Protein AF-A0A6A3GCH0-F1 (afdb_monomer_lite)

Structure (mmCIF, N/CA/C/O backbone):
data_AF-A0A6A3GCH0-F1
#
_entry.id   AF-A0A6A3GCH0-F1
#
loop_
_atom_site.group_PDB
_atom_site.id
_atom_site.type_symbol
_atom_site.label_atom_id
_atom_site.label_alt_id
_atom_site.label_comp_id
_atom_site.label_asym_id
_atom_site.label_entity_id
_atom_site.label_seq_id
_atom_site.pdbx_PDB_ins_code
_atom_site.Cartn_x
_atom_site.Cartn_y
_atom_site.Cartn_z
_atom_site.occupancy
_atom_site.B_iso_or_equiv
_atom_site.auth_seq_id
_atom_site.auth_comp_id
_atom_site.auth_asym_id
_atom_site.auth_atom_id
_atom_site.pdbx_PDB_model_num
ATOM 1 N N . GLN A 1 1 ? -9.957 -14.062 -7.283 1.00 56.25 1 GLN A N 1
ATOM 2 C CA . GLN A 1 1 ? -9.972 -13.503 -5.922 1.00 56.25 1 GLN A CA 1
ATOM 3 C C . GLN A 1 1 ? -10.363 -12.042 -5.968 1.00 56.25 1 GLN A C 1
ATOM 5 O O . GLN A 1 1 ? -9.690 -11.287 -6.671 1.00 56.25 1 GLN A O 1
ATOM 10 N N . GLN A 1 2 ? -11.451 -11.668 -5.292 1.00 79.75 2 GLN A N 1
ATOM 11 C CA . GLN A 1 2 ? -11.768 -10.260 -5.051 1.00 79.75 2 GLN A CA 1
ATOM 12 C C . GLN A 1 2 ? -10.862 -9.733 -3.923 1.00 79.75 2 GLN A C 1
ATOM 14 O O . GLN A 1 2 ? -10.363 -10.513 -3.114 1.00 79.75 2 GLN A O 1
ATOM 19 N N . ILE A 1 3 ? -10.587 -8.424 -3.896 1.00 87.38 3 ILE A N 1
ATOM 20 C CA . ILE A 1 3 ? -9.677 -7.818 -2.901 1.00 87.38 3 ILE A CA 1
ATOM 21 C C . ILE A 1 3 ? -10.222 -8.004 -1.478 1.00 87.38 3 ILE A C 1
ATOM 23 O O . ILE A 1 3 ? -9.444 -8.279 -0.569 1.00 87.38 3 ILE A O 1
ATOM 27 N N . ALA A 1 4 ? -11.544 -7.901 -1.313 1.00 87.81 4 ALA A N 1
ATOM 28 C CA . ALA A 1 4 ? -12.224 -8.048 -0.030 1.00 87.81 4 ALA A CA 1
ATOM 29 C C . AL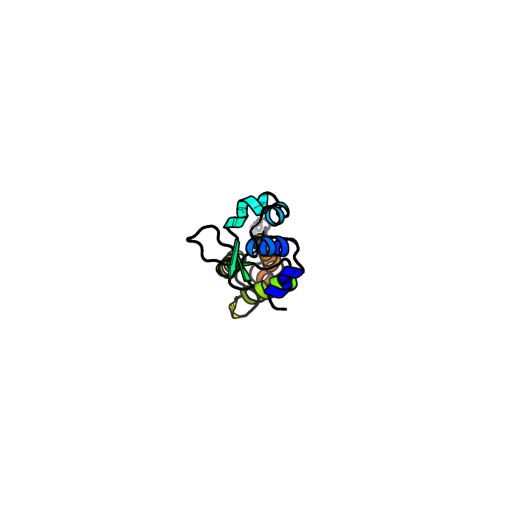A A 1 4 ? -11.956 -9.418 0.619 1.00 87.81 4 ALA A C 1
ATOM 31 O O . ALA A 1 4 ? -11.552 -9.474 1.778 1.00 87.81 4 ALA A O 1
ATOM 32 N N . ASP A 1 5 ? -12.074 -10.504 -0.152 1.00 89.44 5 ASP A N 1
ATOM 33 C CA . ASP A 1 5 ? -11.822 -11.871 0.327 1.00 89.44 5 ASP A CA 1
ATOM 34 C C . ASP A 1 5 ? -10.383 -12.040 0.842 1.00 89.44 5 ASP A C 1
ATOM 36 O O . ASP A 1 5 ? -10.122 -12.735 1.819 1.00 89.44 5 ASP A O 1
ATOM 40 N N . ALA A 1 6 ? -9.420 -11.384 0.188 1.00 91.50 6 ALA A N 1
ATOM 41 C CA . ALA A 1 6 ? -8.007 -11.507 0.529 1.00 91.50 6 ALA A CA 1
ATOM 42 C C . ALA A 1 6 ? -7.632 -10.807 1.850 1.00 91.50 6 ALA A C 1
ATOM 44 O O . ALA A 1 6 ? -6.526 -11.015 2.353 1.00 91.50 6 ALA A O 1
ATOM 45 N N . TYR A 1 7 ? -8.520 -9.996 2.438 1.00 93.50 7 TYR A N 1
ATOM 46 C CA . TYR A 1 7 ? -8.288 -9.441 3.771 1.00 93.50 7 TYR A CA 1
ATOM 47 C C . TYR A 1 7 ? -8.407 -10.484 4.883 1.00 93.50 7 TYR A C 1
ATOM 49 O O . TYR A 1 7 ? -7.778 -10.303 5.922 1.00 93.50 7 TYR A O 1
ATOM 57 N N . GLU A 1 8 ? -9.180 -11.556 4.689 1.00 89.19 8 GLU A N 1
ATOM 58 C CA . GLU A 1 8 ? -9.365 -12.600 5.710 1.00 89.19 8 GLU A CA 1
ATOM 59 C C . GLU A 1 8 ? -8.067 -13.371 5.977 1.00 89.19 8 GLU A C 1
ATOM 61 O O . GLU A 1 8 ? -7.746 -13.682 7.125 1.00 89.19 8 GLU A O 1
ATOM 66 N N . GLU A 1 9 ? -7.276 -13.581 4.927 1.00 90.31 9 GLU A N 1
ATOM 67 C CA . GLU A 1 9 ? -5.962 -14.228 4.985 1.00 90.31 9 GLU A CA 1
ATOM 68 C C . GLU A 1 9 ? -4.867 -13.302 5.553 1.00 90.31 9 GLU A C 1
ATOM 70 O O . GLU A 1 9 ? -3.790 -13.754 5.951 1.00 90.31 9 GLU A O 1
ATOM 75 N N . ASP A 1 10 ? -5.124 -11.991 5.623 1.00 93.44 10 ASP A N 1
ATOM 76 C CA . ASP A 1 10 ? -4.198 -11.004 6.173 1.00 93.44 10 ASP A CA 1
ATOM 77 C C . ASP A 1 10 ? -4.631 -10.578 7.580 1.00 93.44 10 ASP A C 1
ATOM 79 O O . ASP A 1 10 ? -5.357 -9.602 7.774 1.00 93.44 10 ASP A O 1
ATOM 83 N N . ALA A 1 11 ? -4.114 -11.280 8.593 1.00 92.56 11 ALA A N 1
ATOM 84 C CA . ALA A 1 11 ? -4.413 -11.010 10.000 1.00 92.56 11 ALA A CA 1
ATOM 85 C C . ALA A 1 11 ? -4.206 -9.538 1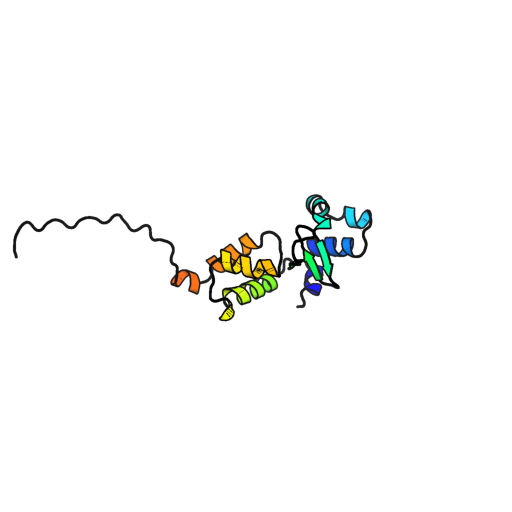0.417 1.00 92.56 11 ALA A C 1
ATOM 87 O O . ALA A 1 11 ? -4.878 -9.063 11.338 1.00 92.56 11 ALA A O 1
ATOM 88 N N . PHE A 1 12 ? -3.297 -8.802 9.761 1.00 93.75 12 PHE A N 1
ATOM 89 C CA . PHE A 1 12 ? -3.080 -7.384 10.047 1.00 93.75 12 PHE A CA 1
ATOM 90 C C . PHE A 1 12 ? -4.268 -6.535 9.585 1.00 93.75 12 PHE A C 1
ATOM 92 O O . PHE A 1 12 ? -4.794 -5.742 10.372 1.00 93.75 12 PHE A O 1
ATOM 99 N N . TYR A 1 13 ? -4.721 -6.714 8.342 1.00 95.38 13 TYR A N 1
ATOM 100 C CA . TYR A 1 13 ? -5.872 -5.973 7.822 1.00 95.38 13 TYR A CA 1
ATOM 101 C C . TYR A 1 13 ? -7.197 -6.481 8.382 1.00 95.38 13 TYR A C 1
ATOM 103 O O . TYR A 1 13 ? -8.050 -5.659 8.708 1.00 95.38 13 TYR A O 1
ATOM 111 N N . ALA A 1 14 ? -7.340 -7.785 8.619 1.00 95.06 14 ALA A N 1
ATOM 112 C CA . ALA A 1 14 ? -8.503 -8.354 9.293 1.00 95.06 14 ALA A CA 1
ATOM 113 C C . ALA A 1 14 ? -8.738 -7.712 10.672 1.00 95.06 14 ALA A C 1
ATOM 115 O O . ALA A 1 14 ? -9.874 -7.402 11.036 1.00 95.06 14 ALA A O 1
ATOM 116 N N . ALA A 1 15 ? -7.670 -7.453 11.439 1.00 95.50 15 ALA A N 1
ATOM 117 C CA . ALA A 1 15 ? -7.776 -6.786 12.734 1.00 95.50 15 ALA A CA 1
ATOM 118 C C . ALA A 1 15 ? -8.237 -5.322 12.609 1.00 95.50 15 ALA A C 1
ATOM 120 O O . ALA A 1 15 ? -9.084 -4.882 13.390 1.00 95.50 15 ALA A O 1
ATOM 121 N N . ILE A 1 16 ? -7.720 -4.585 11.618 1.00 96.69 16 ILE A N 1
ATOM 122 C CA . ILE A 1 16 ? -8.134 -3.202 11.328 1.00 96.69 16 ILE A CA 1
ATOM 123 C C . ILE A 1 16 ? -9.608 -3.167 10.921 1.00 96.69 16 ILE A C 1
ATOM 125 O O . ILE A 1 16 ? -10.387 -2.438 11.528 1.00 96.69 16 ILE A O 1
ATOM 129 N N . ILE A 1 17 ? -10.010 -4.001 9.960 1.00 96.38 17 ILE A N 1
ATOM 130 C CA . ILE A 1 17 ? -11.394 -4.091 9.474 1.00 96.38 17 ILE A CA 1
ATOM 131 C C . ILE A 1 17 ? -12.344 -4.443 10.619 1.00 96.38 17 ILE A C 1
ATOM 133 O O . ILE A 1 17 ? -13.398 -3.827 10.765 1.00 96.38 17 ILE A O 1
ATOM 137 N N . ARG A 1 18 ? -11.959 -5.388 11.486 1.00 96.06 18 ARG A N 1
ATOM 138 C CA . ARG A 1 18 ? -12.745 -5.746 12.673 1.00 96.06 18 ARG A CA 1
ATOM 139 C C . ARG A 1 18 ? -12.968 -4.551 13.600 1.00 96.06 18 ARG A C 1
ATOM 141 O O . ARG A 1 18 ? -14.072 -4.403 14.117 1.00 96.06 18 ARG A O 1
ATOM 148 N N . TYR A 1 19 ? -11.940 -3.737 13.834 1.00 97.00 19 TYR A N 1
ATOM 149 C CA . TYR A 1 19 ? -12.076 -2.522 14.635 1.00 97.00 19 TYR A CA 1
ATOM 150 C C . TYR A 1 19 ? -12.968 -1.484 13.944 1.00 97.00 19 TYR A C 1
ATOM 152 O O . TYR A 1 19 ? -13.857 -0.941 14.588 1.00 97.00 19 TYR A O 1
ATOM 160 N N . LEU A 1 20 ? -12.789 -1.247 12.643 1.00 96.19 20 LEU A N 1
ATOM 161 C CA . LEU A 1 20 ? -13.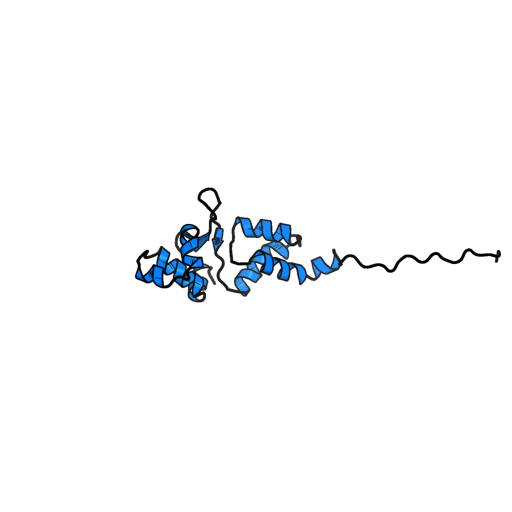585 -0.264 11.900 1.00 96.19 20 LEU A CA 1
ATOM 162 C C . LEU A 1 20 ? -15.074 -0.641 11.844 1.00 96.19 20 LEU A C 1
ATOM 164 O O . LEU A 1 20 ? -15.931 0.225 11.977 1.00 96.19 20 LEU A O 1
ATOM 168 N N . ARG A 1 21 ? -15.393 -1.938 11.731 1.00 95.69 21 ARG A N 1
ATOM 169 C CA . ARG A 1 21 ? -16.779 -2.439 11.782 1.00 95.69 21 ARG A CA 1
ATOM 170 C C . ARG A 1 21 ? -17.403 -2.353 13.179 1.00 95.69 21 ARG A C 1
ATOM 172 O O . ARG A 1 21 ? -18.620 -2.249 13.291 1.00 95.69 21 ARG A O 1
ATOM 179 N N . ASN A 1 22 ? -16.600 -2.446 14.239 1.00 95.31 22 ASN A N 1
ATOM 180 C CA . ASN A 1 22 ? -17.066 -2.371 15.624 1.00 95.31 22 ASN A CA 1
ATOM 181 C C . ASN A 1 22 ? -16.010 -1.687 16.517 1.00 95.31 22 ASN A C 1
ATOM 183 O O . ASN A 1 22 ? -15.165 -2.379 17.110 1.00 95.31 22 ASN A O 1
ATOM 187 N N . PRO A 1 23 ? -16.031 -0.342 16.603 1.00 94.94 23 PRO A N 1
ATOM 188 C CA . PRO A 1 23 ? -15.034 0.419 17.343 1.00 94.94 23 PRO A CA 1
ATOM 189 C C . PRO A 1 23 ? -15.293 0.288 18.847 1.00 94.94 23 PRO A C 1
ATOM 191 O O . PRO A 1 23 ? -16.135 0.976 19.422 1.00 94.94 23 PRO A O 1
ATOM 194 N N . ALA A 1 24 ? -14.562 -0.613 19.497 1.00 94.94 24 ALA A N 1
ATOM 195 C CA . ALA A 1 24 ? -14.707 -0.921 20.913 1.00 94.94 24 ALA A CA 1
ATOM 196 C C . ALA A 1 24 ? -13.331 -1.100 21.568 1.00 94.94 24 ALA A C 1
ATOM 198 O O . ALA A 1 24 ? -12.316 -1.313 20.900 1.00 94.94 24 ALA A O 1
ATOM 199 N N . ALA A 1 25 ? -13.273 -1.002 22.899 1.00 93.44 25 ALA A N 1
ATOM 200 C CA . ALA A 1 25 ? -12.008 -1.101 23.629 1.00 93.44 25 ALA A CA 1
ATOM 201 C C . ALA A 1 25 ? -11.318 -2.464 23.422 1.00 93.44 25 ALA A C 1
ATOM 203 O O . ALA A 1 25 ? -10.092 -2.528 23.339 1.00 93.44 25 ALA A O 1
ATOM 204 N N . ASP A 1 26 ? -12.091 -3.546 23.290 1.00 94.00 26 ASP A N 1
ATOM 205 C CA . ASP A 1 26 ? -11.583 -4.900 23.062 1.00 94.00 26 ASP A CA 1
ATOM 206 C C . ASP A 1 26 ? -11.033 -5.095 21.639 1.00 94.00 26 ASP A C 1
ATOM 208 O O . ASP A 1 26 ? -10.008 -5.759 21.462 1.00 94.00 26 ASP A O 1
ATOM 212 N N . THR A 1 27 ? -11.674 -4.511 20.619 1.00 94.25 27 THR A N 1
ATOM 213 C CA . THR A 1 27 ? -11.189 -4.558 19.232 1.00 94.25 27 THR A CA 1
ATOM 214 C C . THR A 1 27 ? -9.967 -3.662 19.057 1.00 94.25 27 THR A C 1
ATOM 216 O O . THR A 1 27 ? -8.993 -4.081 18.432 1.00 94.25 27 THR A O 1
ATOM 219 N N . LEU A 1 28 ? -9.948 -2.491 19.703 1.00 93.31 28 LEU A N 1
ATOM 220 C CA . LEU A 1 28 ? -8.796 -1.588 19.728 1.00 93.31 28 LEU A CA 1
ATOM 221 C C . LEU A 1 28 ? -7.581 -2.232 20.411 1.00 93.31 28 LEU A C 1
ATOM 223 O O . LEU A 1 28 ? -6.460 -2.102 19.921 1.00 93.31 28 LEU A O 1
ATOM 227 N N . ALA A 1 29 ? -7.781 -2.964 21.511 1.00 93.31 29 ALA A N 1
ATOM 228 C CA . ALA A 1 29 ? -6.707 -3.646 22.237 1.00 93.31 29 ALA A CA 1
ATOM 229 C C . ALA A 1 29 ? -5.992 -4.733 21.411 1.00 93.31 29 ALA A C 1
ATOM 231 O O . ALA A 1 29 ? -4.841 -5.059 21.701 1.00 93.31 29 ALA A O 1
ATOM 232 N N . LYS A 1 30 ? -6.641 -5.271 20.368 1.00 93.31 30 LYS A N 1
ATOM 233 C CA . LYS A 1 30 ? -6.049 -6.258 19.446 1.00 93.31 30 LYS A CA 1
ATOM 234 C C . LYS A 1 30 ? -5.120 -5.630 18.408 1.00 93.31 30 LYS A C 1
ATOM 236 O O . LYS A 1 30 ? -4.351 -6.347 17.771 1.00 93.31 30 LYS A O 1
ATOM 241 N N . LEU A 1 31 ? -5.165 -4.309 18.234 1.00 95.19 31 LEU A N 1
ATOM 242 C CA . LEU A 1 31 ? -4.293 -3.594 17.310 1.00 95.19 31 LEU A CA 1
ATOM 243 C C . LEU A 1 31 ? -2.925 -3.310 17.943 1.00 95.19 31 LEU A C 1
ATOM 245 O O . LEU A 1 31 ? -2.807 -2.902 19.104 1.00 95.19 31 LEU A O 1
ATOM 249 N N . THR A 1 32 ? -1.865 -3.443 17.144 1.00 94.94 32 THR A N 1
ATOM 250 C CA . THR A 1 32 ? -0.523 -3.021 17.571 1.00 94.94 32 THR A CA 1
ATOM 251 C C . THR A 1 32 ? -0.496 -1.514 17.842 1.00 94.94 32 THR A C 1
ATOM 253 O O . THR A 1 32 ? -1.277 -0.760 17.262 1.00 94.94 32 THR A O 1
ATOM 256 N N . ARG A 1 33 ? 0.409 -1.041 18.711 1.00 95.12 33 ARG A N 1
ATOM 257 C CA . ARG A 1 33 ? 0.519 0.397 19.023 1.00 95.12 33 ARG A CA 1
ATOM 258 C C . ARG A 1 33 ? 0.693 1.272 17.764 1.00 95.12 33 ARG A C 1
ATOM 260 O O . ARG A 1 33 ? -0.108 2.185 17.611 1.00 95.12 33 ARG A O 1
ATOM 267 N N . PRO A 1 34 ? 1.604 0.963 16.818 1.00 94.12 34 PRO A N 1
ATOM 268 C CA . PRO A 1 34 ? 1.712 1.741 15.581 1.00 94.12 34 PRO A CA 1
ATOM 269 C C . PRO A 1 34 ? 0.432 1.735 14.737 1.00 94.12 34 PRO A C 1
ATOM 271 O O . PRO A 1 34 ? 0.110 2.736 14.105 1.00 94.12 34 PRO A O 1
ATOM 274 N N . THR A 1 35 ? -0.307 0.619 14.723 1.00 94.31 35 THR A N 1
ATOM 275 C CA . THR A 1 35 ? -1.597 0.540 14.024 1.00 94.31 35 THR A CA 1
ATOM 276 C C . THR A 1 35 ? -2.637 1.439 14.681 1.00 94.31 35 THR A C 1
ATOM 278 O O . THR A 1 35 ? -3.354 2.131 13.971 1.00 94.31 35 THR A O 1
ATOM 281 N N . ARG A 1 36 ? -2.700 1.466 16.020 1.00 95.19 36 ARG A N 1
ATOM 282 C CA . ARG A 1 36 ? -3.611 2.347 16.767 1.00 95.19 36 ARG A CA 1
ATOM 283 C C . ARG A 1 36 ? -3.318 3.818 16.506 1.00 95.19 36 ARG A C 1
ATOM 285 O O . ARG A 1 36 ? -4.241 4.569 16.228 1.00 95.19 36 ARG A O 1
ATOM 292 N N . ASP A 1 37 ? -2.045 4.203 16.526 1.00 94.75 37 ASP A N 1
ATOM 293 C CA . ASP A 1 37 ? -1.629 5.591 16.293 1.00 94.75 37 ASP A CA 1
ATOM 294 C C . ASP A 1 37 ? -1.985 6.077 14.873 1.00 94.75 37 ASP A C 1
ATOM 296 O O . ASP A 1 37 ? -2.162 7.271 14.646 1.00 94.75 37 ASP A O 1
ATOM 300 N N . ALA A 1 38 ? -2.106 5.154 13.915 1.00 94.25 38 ALA A N 1
ATOM 301 C CA . ALA A 1 38 ? -2.466 5.439 12.529 1.00 94.25 38 ALA A CA 1
ATOM 302 C C . ALA A 1 38 ? -3.902 5.022 12.167 1.00 94.25 38 ALA A C 1
ATOM 304 O O . ALA A 1 38 ? -4.240 5.045 10.986 1.00 94.25 38 ALA A O 1
ATOM 305 N N . ILE A 1 39 ? -4.744 4.621 13.127 1.00 95.75 39 ILE A N 1
ATOM 306 C CA . ILE A 1 39 ? -6.042 3.999 12.814 1.00 95.75 39 ILE A CA 1
ATOM 307 C C . ILE A 1 39 ? -6.996 4.958 12.103 1.00 95.75 39 ILE A C 1
ATOM 309 O O . ILE A 1 39 ? -7.755 4.533 11.246 1.00 95.75 39 ILE A O 1
ATOM 313 N N . THR A 1 40 ? -6.886 6.256 12.389 1.00 95.31 40 THR A N 1
ATOM 314 C CA . THR A 1 40 ? -7.671 7.326 11.755 1.00 95.31 40 THR A CA 1
ATOM 315 C C . THR A 1 40 ? -7.332 7.541 10.282 1.00 95.31 40 THR A C 1
ATOM 317 O O . THR A 1 40 ? -8.034 8.275 9.598 1.00 95.31 40 THR A O 1
ATOM 320 N N . ARG A 1 41 ? -6.249 6.927 9.793 1.00 96.81 41 ARG A N 1
ATOM 321 C CA . ARG A 1 41 ? -5.869 6.931 8.376 1.00 96.81 41 ARG A CA 1
ATOM 322 C C . ARG A 1 41 ? -6.526 5.814 7.583 1.00 96.81 41 ARG A C 1
ATOM 324 O O . ARG A 1 41 ? -6.351 5.776 6.371 1.00 96.81 41 ARG A O 1
ATOM 331 N N . TYR A 1 42 ? -7.195 4.884 8.257 1.00 97.00 42 TYR A N 1
ATOM 332 C CA . TYR A 1 42 ? -7.910 3.786 7.631 1.00 97.00 42 TYR A CA 1
ATOM 333 C C . TYR A 1 42 ? -9.410 4.006 7.749 1.00 97.00 42 TYR A C 1
ATOM 335 O O . TYR A 1 42 ? -9.890 4.419 8.803 1.00 97.00 42 TYR A O 1
ATOM 343 N N . ASP A 1 43 ? -10.133 3.668 6.690 1.00 96.75 43 ASP A N 1
ATOM 344 C CA . ASP A 1 43 ? -11.593 3.686 6.677 1.00 96.75 43 ASP A CA 1
ATOM 345 C C . ASP A 1 43 ? -12.145 2.550 5.805 1.00 96.75 43 ASP A C 1
ATOM 347 O O . ASP A 1 43 ? -11.394 1.905 5.066 1.00 96.75 43 ASP A O 1
ATOM 351 N N . LEU A 1 44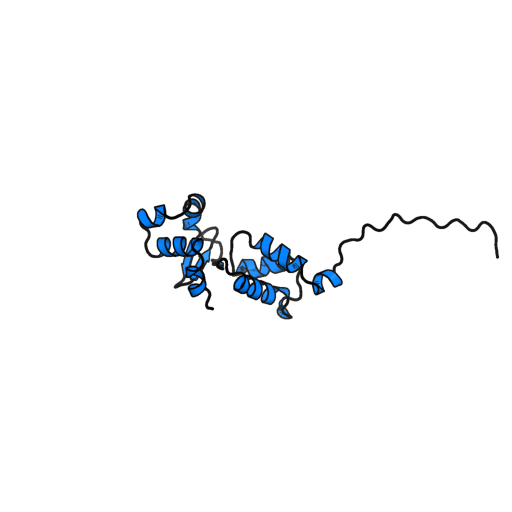 ? -13.446 2.287 5.896 1.00 96.44 44 LEU A N 1
ATOM 352 C CA . LEU A 1 44 ? -14.148 1.301 5.079 1.00 96.44 44 LEU A CA 1
ATOM 353 C C . LEU A 1 44 ? -15.050 1.983 4.051 1.00 96.44 44 LEU A C 1
ATOM 355 O O . LEU A 1 44 ? -15.975 2.706 4.410 1.00 96.44 44 LEU A O 1
ATOM 359 N N . ASP A 1 45 ? -14.822 1.674 2.776 1.00 94.50 45 ASP A N 1
ATOM 360 C CA . ASP A 1 45 ? -15.751 1.972 1.686 1.00 94.50 45 ASP A CA 1
ATOM 361 C C . ASP A 1 45 ? -16.433 0.664 1.259 1.00 94.50 45 ASP A C 1
ATOM 363 O O . ASP A 1 45 ? -15.873 -0.157 0.524 1.00 94.50 45 ASP A O 1
ATOM 367 N N . GLY A 1 46 ? -17.608 0.403 1.839 1.00 92.69 46 GLY A N 1
ATOM 368 C CA . GLY A 1 46 ? -18.257 -0.905 1.768 1.00 92.69 46 GLY A CA 1
ATOM 369 C C . GLY A 1 46 ? -17.386 -1.999 2.398 1.00 92.69 46 GLY A C 1
ATOM 370 O O . GLY A 1 46 ? -17.139 -1.989 3.605 1.00 92.69 46 GLY A O 1
ATOM 371 N N . ASP A 1 47 ? -16.914 -2.937 1.573 1.00 92.00 47 ASP A N 1
ATOM 372 C CA . ASP A 1 47 ? -16.020 -4.031 1.984 1.00 92.00 47 ASP A CA 1
ATOM 373 C C . ASP A 1 47 ? -14.539 -3.775 1.666 1.00 92.00 47 ASP A C 1
ATOM 375 O O . ASP A 1 47 ? -13.682 -4.615 1.954 1.00 92.00 47 ASP A O 1
ATOM 379 N N . LEU A 1 48 ? -14.211 -2.621 1.079 1.00 95.62 48 LEU A N 1
ATOM 380 C CA . LEU A 1 48 ? -12.835 -2.251 0.773 1.00 95.62 48 LEU A CA 1
ATOM 381 C C . LEU A 1 48 ? -12.241 -1.407 1.895 1.00 95.62 48 LEU A C 1
ATOM 383 O O . LEU A 1 48 ? -12.795 -0.389 2.306 1.00 95.62 48 LEU A O 1
ATOM 387 N N . LEU A 1 49 ? -11.058 -1.811 2.355 1.00 97.44 49 LEU A N 1
ATOM 388 C CA . LEU A 1 49 ? -10.260 -1.000 3.258 1.00 97.44 49 LEU A CA 1
ATOM 389 C C . LEU A 1 49 ? -9.568 0.099 2.452 1.00 97.44 49 LEU A C 1
ATOM 391 O O . LEU A 1 49 ? -8.892 -0.184 1.460 1.00 97.44 49 LEU A O 1
ATOM 395 N N . THR A 1 50 ? -9.693 1.343 2.896 1.00 97.88 50 THR A N 1
ATOM 396 C CA . THR A 1 50 ? -9.050 2.504 2.277 1.00 97.88 50 THR A CA 1
ATOM 397 C C . THR A 1 50 ? -8.024 3.138 3.214 1.00 97.88 50 THR A C 1
ATOM 399 O O . THR A 1 50 ? -8.055 2.928 4.428 1.00 97.88 50 THR A O 1
ATOM 402 N N . TYR A 1 51 ? -7.057 3.861 2.642 1.00 97.69 51 TYR A N 1
ATOM 403 C CA . TYR A 1 51 ? -6.011 4.568 3.378 1.00 97.69 51 TYR A CA 1
ATOM 404 C C . TYR A 1 51 ? -5.789 5.993 2.853 1.00 97.69 51 TYR A C 1
ATOM 406 O O . TYR A 1 51 ? -5.411 6.178 1.689 1.00 97.69 51 TYR A O 1
ATOM 414 N N . ALA A 1 52 ? -5.911 6.980 3.742 1.00 97.06 52 ALA A N 1
ATOM 415 C CA . ALA A 1 52 ? -5.652 8.399 3.491 1.00 97.06 52 ALA A CA 1
ATOM 416 C C . ALA A 1 52 ? -4.759 8.993 4.595 1.00 97.06 52 ALA A C 1
ATOM 418 O O . ALA A 1 52 ? -4.877 8.657 5.770 1.00 97.06 52 ALA A O 1
ATOM 419 N N . ILE A 1 53 ? -3.812 9.854 4.228 1.00 93.38 53 ILE A N 1
ATOM 420 C CA . ILE A 1 53 ? -2.868 10.474 5.172 1.00 93.38 53 ILE A CA 1
ATOM 421 C C . ILE A 1 53 ? -3.589 11.468 6.087 1.00 93.38 53 ILE A C 1
ATOM 423 O O . ILE A 1 53 ? -3.285 11.533 7.284 1.00 93.38 53 ILE A O 1
ATOM 427 N N . ASP A 1 54 ? -4.519 12.217 5.505 1.00 91.81 54 ASP A N 1
ATOM 428 C CA . ASP A 1 54 ? -5.375 13.215 6.129 1.00 91.81 54 ASP A CA 1
ATOM 429 C C . ASP A 1 54 ? -6.678 13.354 5.318 1.00 91.81 54 ASP A C 1
ATOM 431 O O . ASP A 1 54 ? -6.937 12.578 4.401 1.00 91.81 54 ASP A O 1
ATOM 435 N N . THR A 1 55 ? -7.507 14.339 5.660 1.00 88.06 55 THR A N 1
ATOM 436 C CA . THR A 1 55 ? -8.821 14.568 5.042 1.00 88.06 55 THR A CA 1
ATOM 437 C C . THR A 1 55 ? -8.775 15.163 3.632 1.00 88.06 55 THR A C 1
ATOM 439 O O . THR A 1 55 ? -9.810 15.224 2.974 1.00 88.06 55 THR A O 1
ATOM 442 N N . PHE A 1 56 ? -7.625 15.668 3.181 1.00 91.50 56 PHE A N 1
ATOM 443 C CA . PHE A 1 56 ? -7.444 16.239 1.841 1.00 91.50 56 PHE A CA 1
ATOM 444 C C . PHE A 1 56 ? -6.820 15.237 0.867 1.00 91.50 56 PHE A C 1
ATOM 446 O O . PHE A 1 56 ? -6.881 15.424 -0.349 1.00 91.50 56 PHE A O 1
ATOM 453 N N . ASP A 1 57 ? -6.209 14.183 1.395 1.00 93.06 57 ASP A N 1
ATOM 454 C CA . ASP A 1 57 ? -5.639 13.096 0.623 1.00 93.06 57 ASP A CA 1
ATOM 455 C C . ASP A 1 57 ? -6.732 12.181 0.060 1.00 93.06 57 ASP A C 1
ATOM 457 O O . ASP A 1 57 ? -7.662 11.774 0.755 1.00 93.06 57 ASP A O 1
ATOM 461 N N . THR A 1 58 ? -6.617 11.841 -1.223 1.00 95.06 58 THR A N 1
ATOM 462 C CA . THR A 1 58 ? -7.575 10.938 -1.868 1.00 95.06 58 THR A CA 1
ATOM 463 C C . THR A 1 58 ? -7.448 9.538 -1.256 1.00 95.06 58 THR A C 1
ATOM 465 O O . THR A 1 58 ? -6.336 8.994 -1.237 1.00 95.06 58 THR A O 1
ATOM 468 N N . PRO A 1 59 ? -8.547 8.933 -0.763 1.00 96.62 59 PRO A N 1
ATOM 469 C CA . PRO A 1 59 ? -8.512 7.582 -0.221 1.00 96.62 59 PRO A CA 1
ATOM 470 C C . PRO A 1 59 ? -8.031 6.576 -1.265 1.00 96.62 59 PRO A C 1
ATOM 472 O O . PRO A 1 59 ? -8.510 6.553 -2.397 1.00 96.62 59 PRO A O 1
ATOM 475 N N . ARG A 1 60 ? -7.077 5.732 -0.873 1.00 97.25 60 ARG A N 1
ATOM 476 C CA . ARG A 1 60 ? -6.513 4.676 -1.726 1.00 97.25 60 ARG A CA 1
ATOM 477 C C . ARG A 1 60 ? -6.934 3.312 -1.232 1.00 97.25 60 ARG A C 1
ATOM 479 O O . ARG A 1 60 ? -6.877 3.064 -0.030 1.00 97.25 60 ARG A O 1
ATOM 486 N N . VAL A 1 61 ? -7.258 2.406 -2.143 1.00 97.44 61 VAL A N 1
ATOM 487 C CA . VAL A 1 61 ? -7.607 1.025 -1.804 1.00 97.44 61 VAL A CA 1
ATOM 488 C C . VAL A 1 61 ? -6.384 0.309 -1.240 1.00 97.44 61 VAL A C 1
ATOM 490 O O . VAL A 1 61 ? -5.298 0.297 -1.828 1.00 97.44 61 VAL A O 1
ATOM 493 N N . VAL A 1 62 ? -6.555 -0.304 -0.077 1.00 97.62 62 VAL A N 1
ATOM 494 C CA . VAL A 1 62 ? -5.497 -1.041 0.599 1.00 97.62 62 VAL A CA 1
ATOM 495 C C . VAL A 1 62 ? -5.381 -2.433 0.002 1.00 97.62 62 VAL A C 1
ATOM 497 O O . VAL A 1 62 ? -6.348 -3.191 -0.023 1.00 97.62 62 VAL A O 1
ATOM 500 N N . ILE A 1 63 ? -4.179 -2.792 -0.441 1.00 96.75 63 ILE A N 1
ATOM 501 C CA . ILE A 1 63 ? -3.906 -4.102 -1.032 1.00 96.75 63 ILE A CA 1
ATOM 502 C C . ILE A 1 63 ? -3.314 -5.046 0.030 1.00 96.75 63 ILE A C 1
ATOM 504 O O . ILE A 1 63 ? -2.217 -4.764 0.548 1.00 96.75 63 ILE A O 1
ATOM 508 N N . PRO A 1 64 ? -3.981 -6.180 0.335 1.00 95.12 64 PRO A N 1
ATOM 509 C CA . PRO A 1 64 ? -3.525 -7.140 1.340 1.00 95.12 64 PRO A CA 1
ATOM 510 C C . PRO A 1 64 ? -2.147 -7.719 1.012 1.00 95.12 64 PRO A C 1
ATOM 512 O O . PRO A 1 64 ? -1.616 -7.528 -0.088 1.00 95.12 64 PRO A O 1
ATOM 515 N N . ALA A 1 65 ? -1.522 -8.410 1.967 1.00 92.56 65 ALA A N 1
ATOM 516 C CA . ALA A 1 65 ? -0.232 -9.084 1.807 1.00 92.56 65 ALA A CA 1
ATOM 517 C C . ALA A 1 65 ? -0.253 -10.310 0.871 1.00 92.56 65 ALA A C 1
ATOM 519 O O . ALA A 1 65 ? 0.562 -11.215 1.019 1.00 92.56 65 ALA A O 1
ATOM 520 N N . ASP A 1 66 ? -1.111 -10.285 -0.145 1.00 93.19 66 ASP A N 1
ATOM 521 C CA . ASP A 1 66 ? -1.167 -11.235 -1.245 1.00 93.19 66 ASP A CA 1
ATOM 522 C C . ASP A 1 66 ? -0.127 -10.849 -2.317 1.00 93.19 66 ASP A C 1
ATOM 524 O O . ASP A 1 66 ? -0.183 -9.784 -2.947 1.00 93.19 66 ASP A O 1
ATOM 528 N N . GLY A 1 67 ? 0.870 -11.720 -2.490 1.00 91.38 67 GLY A N 1
ATOM 529 C CA . GLY A 1 67 ? 1.950 -11.533 -3.455 1.00 91.38 67 GLY A CA 1
ATOM 530 C C . GLY A 1 67 ? 1.475 -11.552 -4.906 1.00 91.38 67 GLY A C 1
ATOM 531 O O . GLY A 1 67 ? 1.969 -10.749 -5.699 1.00 91.38 67 GLY A O 1
ATOM 532 N N . ASP A 1 68 ? 0.499 -12.394 -5.236 1.00 92.31 68 ASP A N 1
ATOM 533 C CA . ASP A 1 68 ? -0.014 -12.568 -6.594 1.00 92.31 68 ASP A CA 1
ATOM 534 C C . ASP A 1 68 ? -0.923 -11.406 -6.986 1.00 92.31 68 ASP A C 1
ATOM 536 O O . ASP A 1 68 ? -0.901 -10.937 -8.126 1.00 92.31 68 ASP A O 1
ATOM 540 N N . LEU A 1 69 ? -1.712 -10.887 -6.044 1.00 92.56 69 LEU A N 1
ATOM 541 C CA . LEU A 1 69 ? -2.494 -9.669 -6.253 1.00 92.56 69 LEU A CA 1
ATOM 542 C C . LEU A 1 69 ? -1.587 -8.454 -6.489 1.00 92.56 69 LEU A C 1
ATOM 544 O O . LEU A 1 69 ? -1.770 -7.725 -7.466 1.00 92.56 69 LEU A O 1
ATOM 548 N N . ARG A 1 70 ? -0.569 -8.261 -5.640 1.00 94.94 70 ARG A N 1
ATOM 549 C CA . ARG A 1 70 ? 0.408 -7.170 -5.805 1.00 94.94 70 ARG A CA 1
ATOM 550 C C . ARG A 1 70 ? 1.192 -7.309 -7.109 1.00 94.94 70 ARG A C 1
ATOM 552 O O . ARG A 1 70 ? 1.402 -6.310 -7.790 1.00 94.94 70 ARG A O 1
ATOM 559 N N . ALA A 1 71 ? 1.588 -8.526 -7.477 1.00 93.62 71 ALA A N 1
ATOM 560 C CA . ALA A 1 71 ? 2.268 -8.812 -8.737 1.00 93.62 71 ALA A CA 1
ATOM 561 C C . ALA A 1 71 ? 1.412 -8.460 -9.952 1.00 93.62 71 ALA A C 1
ATOM 563 O O . ALA A 1 71 ? 1.892 -7.751 -10.831 1.00 93.62 71 ALA A O 1
ATOM 564 N N . ARG A 1 72 ? 0.141 -8.875 -9.972 1.00 93.00 72 ARG A N 1
ATOM 565 C CA . ARG A 1 72 ? -0.792 -8.539 -11.057 1.00 93.00 72 ARG A CA 1
ATOM 566 C C . ARG A 1 72 ? -0.968 -7.031 -11.220 1.00 93.00 72 ARG A C 1
ATOM 568 O O . ARG A 1 72 ? -0.896 -6.537 -12.339 1.00 93.00 72 ARG A O 1
ATOM 575 N N . LEU A 1 73 ? -1.125 -6.296 -10.117 1.00 92.88 73 LEU A N 1
ATOM 576 C CA . LEU A 1 73 ? -1.227 -4.834 -10.157 1.00 92.88 73 LEU A CA 1
ATOM 577 C C . LEU A 1 73 ? 0.042 -4.186 -10.711 1.00 92.88 73 LEU A C 1
ATOM 579 O O . LEU A 1 73 ? -0.029 -3.341 -11.597 1.00 92.88 73 LEU A O 1
ATOM 583 N N . VAL A 1 74 ? 1.219 -4.576 -10.217 1.00 93.31 74 VAL A N 1
ATOM 584 C CA . VAL A 1 74 ? 2.465 -3.979 -10.712 1.00 93.31 74 VAL A CA 1
ATOM 585 C C . VAL A 1 74 ? 2.713 -4.342 -12.174 1.00 93.31 74 VAL A C 1
ATOM 587 O O . VAL A 1 74 ? 3.131 -3.467 -12.926 1.00 93.31 74 VAL A O 1
ATOM 590 N N . HIS A 1 75 ? 2.398 -5.572 -12.584 1.00 92.19 75 HIS A N 1
ATOM 591 C CA . HIS A 1 75 ? 2.473 -6.002 -13.976 1.00 92.19 75 HIS A CA 1
ATOM 592 C C . HIS A 1 75 ? 1.602 -5.129 -14.887 1.00 92.19 75 HIS A C 1
ATOM 594 O O . HIS A 1 75 ? 2.080 -4.631 -15.901 1.00 92.19 75 HIS A O 1
ATOM 600 N N . GLU A 1 76 ? 0.350 -4.869 -14.514 1.00 91.38 76 GLU A N 1
ATOM 601 C CA . GLU A 1 76 ? -0.551 -4.044 -15.328 1.00 91.38 76 GLU A CA 1
ATOM 602 C C . GLU A 1 76 ? -0.026 -2.610 -15.514 1.0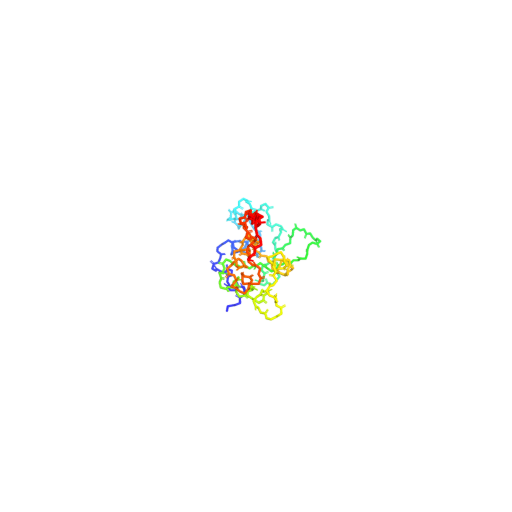0 91.38 76 GLU A C 1
ATOM 604 O O . GLU A 1 76 ? -0.072 -2.044 -16.602 1.00 91.38 76 GLU A O 1
ATOM 609 N N . TYR A 1 77 ? 0.557 -2.029 -14.466 1.00 90.12 77 TYR A N 1
ATOM 610 C CA . TYR A 1 77 ? 1.061 -0.654 -14.506 1.00 90.12 77 TYR A CA 1
ATOM 611 C C . TYR A 1 77 ? 2.492 -0.529 -15.056 1.00 90.12 77 TYR A C 1
ATOM 613 O O . TYR A 1 77 ? 2.957 0.589 -15.300 1.00 90.12 77 TYR A O 1
ATOM 621 N N . HIS A 1 78 ? 3.224 -1.634 -15.217 1.00 91.44 78 HIS A N 1
ATOM 622 C CA . HIS A 1 78 ? 4.620 -1.630 -15.662 1.00 91.44 78 HIS A CA 1
ATOM 623 C C . HIS A 1 78 ? 4.838 -2.395 -16.967 1.00 91.44 78 HIS A C 1
ATOM 625 O O . HIS A 1 78 ? 5.420 -1.846 -17.900 1.00 91.44 78 HIS A O 1
ATOM 631 N N . ASP A 1 79 ? 4.415 -3.652 -17.008 1.00 85.06 79 ASP A N 1
ATOM 632 C CA . ASP A 1 79 ? 4.716 -4.620 -18.060 1.00 85.06 79 ASP A CA 1
ATOM 633 C C . ASP A 1 79 ? 3.690 -4.583 -19.202 1.00 85.06 79 ASP A C 1
ATOM 635 O O . ASP A 1 79 ? 4.032 -4.877 -20.347 1.00 85.06 79 ASP A O 1
ATOM 639 N N . ALA A 1 80 ? 2.442 -4.191 -18.924 1.00 80.25 80 ALA A N 1
ATOM 640 C CA . ALA A 1 80 ? 1.433 -4.055 -19.969 1.00 80.25 80 ALA A CA 1
ATOM 641 C C . ALA A 1 80 ? 1.819 -2.956 -20.983 1.00 80.25 80 ALA A C 1
ATOM 643 O O . ALA A 1 80 ? 2.475 -1.973 -20.615 1.00 80.25 80 ALA A O 1
ATOM 644 N N . PRO A 1 81 ? 1.356 -3.038 -22.247 1.00 72.62 81 PRO A N 1
ATOM 645 C CA . PRO A 1 81 ? 1.630 -2.013 -23.257 1.00 72.62 81 PRO A CA 1
ATOM 646 C C . PRO A 1 81 ? 1.260 -0.592 -22.805 1.00 72.62 81 PRO A C 1
ATOM 648 O O . PRO A 1 81 ? 1.966 0.361 -23.130 1.00 72.62 81 PRO A O 1
ATOM 651 N N . ALA A 1 82 ? 0.198 -0.457 -22.004 1.00 71.50 82 ALA A N 1
ATOM 652 C CA . ALA A 1 82 ? -0.222 0.807 -21.401 1.00 71.50 82 ALA A CA 1
ATOM 653 C C . ALA A 1 82 ? 0.758 1.328 -20.328 1.00 71.50 82 ALA A C 1
ATOM 655 O O . ALA A 1 82 ? 0.931 2.537 -20.181 1.00 71.50 82 ALA A O 1
ATOM 656 N N . GLY A 1 83 ? 1.422 0.424 -19.600 1.00 72.44 83 GLY A N 1
ATOM 657 C CA . GLY A 1 83 ? 2.426 0.722 -18.575 1.00 72.44 83 GLY A CA 1
ATOM 658 C C . GLY A 1 83 ? 3.810 1.058 -19.134 1.00 72.44 83 GLY A C 1
ATOM 659 O O . GLY A 1 83 ? 4.624 1.651 -18.426 1.00 72.44 83 GLY A O 1
ATOM 660 N N . GLY A 1 84 ? 4.089 0.718 -20.397 1.00 82.19 84 GLY A N 1
ATOM 661 C CA . GLY A 1 84 ? 5.228 1.214 -21.178 1.00 82.19 84 GLY A CA 1
ATOM 662 C C . GLY A 1 84 ? 6.619 0.969 -20.578 1.00 82.19 84 GLY A C 1
ATOM 663 O O . GLY A 1 84 ? 7.548 1.719 -20.891 1.00 82.19 84 GLY A O 1
ATOM 664 N N . HIS A 1 85 ? 6.777 -0.015 -19.683 1.00 86.69 85 HIS A N 1
ATOM 665 C CA . HIS A 1 85 ? 8.015 -0.279 -18.939 1.00 86.69 85 HIS A CA 1
ATOM 666 C C . HIS A 1 85 ? 8.592 0.970 -18.263 1.00 86.69 85 HIS A C 1
ATOM 668 O O . HIS A 1 85 ? 9.806 1.223 -18.249 1.00 86.69 85 HIS A O 1
ATOM 674 N N . LEU A 1 86 ? 7.700 1.793 -17.707 1.00 82.50 86 LEU A N 1
ATOM 675 C CA . LEU A 1 86 ? 8.082 3.023 -17.036 1.00 82.50 86 LEU A CA 1
ATOM 676 C C . LEU A 1 86 ? 9.042 2.735 -15.872 1.00 82.50 86 LEU A C 1
ATOM 678 O O . LEU A 1 86 ? 8.982 1.712 -15.193 1.00 82.50 86 LEU A O 1
ATOM 682 N N . GLY A 1 87 ? 9.974 3.663 -15.642 1.00 85.44 87 GLY A N 1
ATOM 683 C CA . GLY A 1 87 ? 10.928 3.535 -14.543 1.00 85.44 87 GLY A CA 1
ATOM 684 C C . GLY A 1 87 ? 10.231 3.545 -13.179 1.00 85.44 87 GLY A C 1
ATOM 685 O O . GLY A 1 87 ? 9.154 4.116 -13.031 1.00 85.44 87 GLY A O 1
ATOM 686 N N . ARG A 1 88 ? 10.909 2.992 -12.166 1.00 91.44 88 ARG A N 1
ATOM 687 C CA . ARG A 1 88 ? 10.435 2.843 -10.775 1.00 91.44 88 ARG A CA 1
ATOM 688 C C . ARG A 1 88 ? 9.579 4.000 -10.251 1.00 91.44 88 ARG A C 1
ATOM 690 O O . ARG A 1 88 ? 8.523 3.747 -9.689 1.00 91.44 88 ARG A O 1
ATOM 697 N N . GLU A 1 89 ? 10.050 5.240 -10.391 1.00 92.50 89 GLU A N 1
ATOM 698 C CA . GLU A 1 89 ? 9.354 6.414 -9.841 1.00 92.50 89 GLU A CA 1
ATOM 699 C C . GLU A 1 89 ? 7.986 6.623 -10.491 1.00 92.50 89 GLU A C 1
ATOM 701 O O . GLU A 1 89 ? 7.008 6.896 -9.806 1.00 92.50 89 GLU A O 1
ATOM 706 N N . LYS A 1 90 ? 7.902 6.436 -11.810 1.00 91.9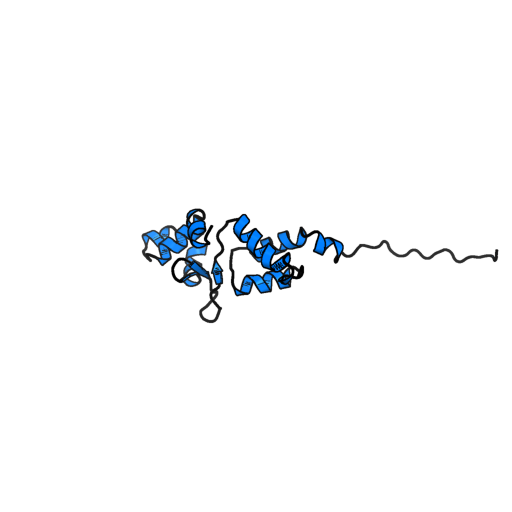4 90 LYS A N 1
ATOM 707 C CA . LYS A 1 90 ? 6.657 6.600 -12.560 1.00 91.94 90 LYS A CA 1
ATOM 708 C C . LYS A 1 90 ? 5.677 5.466 -12.268 1.00 91.94 90 LYS A C 1
ATOM 710 O O . LYS A 1 90 ? 4.506 5.742 -12.051 1.00 91.94 90 LYS A O 1
ATOM 715 N N . THR A 1 91 ? 6.155 4.222 -12.193 1.00 93.81 91 THR A N 1
ATOM 716 C CA . THR A 1 91 ? 5.315 3.079 -11.800 1.00 93.81 91 THR A CA 1
ATOM 717 C C . THR A 1 91 ? 4.769 3.255 -10.385 1.00 93.81 91 THR A C 1
ATOM 719 O O . THR A 1 91 ? 3.581 3.051 -10.159 1.00 93.81 91 THR A O 1
ATOM 722 N N . PHE A 1 92 ? 5.606 3.691 -9.435 1.00 95.62 92 PHE A N 1
ATOM 723 C CA . PHE A 1 92 ? 5.146 3.998 -8.082 1.00 95.62 92 PHE A CA 1
ATOM 724 C C . PHE A 1 92 ? 4.103 5.115 -8.081 1.00 95.62 92 PHE A C 1
ATOM 726 O O . PHE A 1 92 ? 3.031 4.912 -7.529 1.00 95.62 92 PHE A O 1
ATOM 733 N N . ALA A 1 93 ? 4.385 6.240 -8.743 1.00 94.25 93 ALA A N 1
ATOM 734 C CA . ALA A 1 93 ? 3.478 7.382 -8.798 1.00 94.25 93 ALA A CA 1
ATOM 735 C C . ALA A 1 93 ? 2.147 7.081 -9.500 1.00 94.25 93 ALA A C 1
ATOM 737 O O . ALA A 1 93 ? 1.169 7.774 -9.242 1.00 94.25 93 ALA A O 1
ATOM 738 N N . ALA A 1 94 ? 2.105 6.102 -10.407 1.00 93.75 94 ALA A N 1
ATOM 739 C CA . ALA A 1 94 ? 0.868 5.663 -11.040 1.00 93.75 94 ALA A CA 1
ATOM 740 C C . ALA A 1 94 ? 0.044 4.785 -10.089 1.00 93.75 94 ALA A C 1
ATOM 742 O O . ALA A 1 94 ? -1.114 5.093 -9.837 1.00 93.75 94 ALA A O 1
ATOM 743 N N . LEU A 1 95 ? 0.657 3.757 -9.493 1.00 95.06 95 LEU A N 1
ATOM 744 C CA . LEU A 1 95 ? -0.036 2.861 -8.562 1.00 95.06 95 LEU A CA 1
ATOM 745 C C . LEU A 1 95 ? -0.466 3.569 -7.273 1.00 95.06 95 LEU A C 1
ATOM 747 O O . LEU A 1 95 ? -1.528 3.276 -6.738 1.00 95.06 95 LEU A O 1
ATOM 751 N N . SER A 1 96 ? 0.351 4.490 -6.755 1.00 95.50 96 SER A N 1
ATOM 752 C CA . SER A 1 96 ? 0.093 5.164 -5.478 1.00 95.50 96 SER A CA 1
ATOM 753 C C . SER A 1 96 ? -1.017 6.209 -5.553 1.00 95.50 96 SER A C 1
ATOM 755 O O . SER A 1 96 ? -1.252 6.887 -4.559 1.00 95.50 96 SER A O 1
ATOM 757 N N . ARG A 1 97 ? -1.639 6.405 -6.721 1.00 94.56 97 ARG A N 1
ATOM 758 C CA . ARG A 1 97 ? -2.842 7.235 -6.868 1.00 94.56 97 ARG A CA 1
ATOM 759 C C . ARG A 1 97 ? -4.070 6.514 -6.347 1.00 94.56 97 ARG A C 1
ATOM 761 O O . ARG A 1 97 ? -4.864 7.128 -5.652 1.00 94.56 97 ARG A O 1
ATOM 768 N N . ASP A 1 98 ? -4.149 5.217 -6.633 1.00 95.19 98 ASP A N 1
ATOM 769 C CA . ASP A 1 98 ? -5.354 4.420 -6.409 1.00 95.19 98 ASP A CA 1
ATOM 770 C C . ASP A 1 98 ? -5.147 3.371 -5.309 1.00 95.19 98 ASP A C 1
ATOM 772 O O . ASP A 1 98 ? -6.096 2.971 -4.640 1.00 95.19 98 ASP A O 1
ATOM 776 N N . PHE A 1 99 ? -3.899 2.942 -5.082 1.00 97.19 99 PHE A N 1
ATOM 777 C CA . PHE A 1 99 ? -3.577 1.818 -4.206 1.00 97.19 99 PHE A CA 1
ATOM 778 C C . PHE A 1 99 ? -2.575 2.167 -3.112 1.00 97.19 99 PHE A C 1
ATOM 780 O O . PHE A 1 99 ? -1.685 3.007 -3.271 1.00 97.19 99 PHE A O 1
ATOM 787 N N . PHE A 1 100 ? -2.676 1.446 -1.998 1.00 97.06 100 PHE A N 1
ATOM 788 C CA . PHE A 1 100 ? -1.745 1.546 -0.887 1.00 97.06 100 PHE A CA 1
ATOM 789 C C . PHE A 1 100 ? -1.405 0.178 -0.299 1.00 97.06 100 PHE A C 1
ATOM 791 O O . PHE A 1 100 ? -2.266 -0.669 -0.081 1.00 97.06 100 PHE A O 1
ATOM 798 N N . TRP A 1 101 ? -0.132 -0.015 0.041 1.00 96.12 101 TRP A N 1
ATOM 799 C CA . TRP A 1 101 ? 0.280 -1.005 1.030 1.00 96.12 101 TRP A CA 1
ATOM 800 C C . TRP A 1 101 ? 1.602 -0.594 1.700 1.00 96.12 101 TRP A C 1
ATOM 802 O O . TRP A 1 101 ? 2.418 0.130 1.112 1.00 96.12 101 TRP A O 1
ATOM 812 N N . PRO A 1 102 ? 1.883 -1.060 2.930 1.00 93.31 102 PRO A N 1
ATOM 813 C CA . PRO A 1 102 ? 3.140 -0.802 3.605 1.00 93.31 102 PRO A CA 1
ATOM 814 C C . PRO A 1 102 ? 4.340 -1.223 2.757 1.00 93.31 102 PRO A C 1
ATOM 816 O O . PRO A 1 102 ? 4.411 -2.335 2.234 1.00 93.31 102 PRO A O 1
ATOM 819 N N . ARG A 1 103 ? 5.335 -0.332 2.666 1.00 93.31 103 ARG A N 1
ATOM 820 C CA . ARG A 1 103 ? 6.592 -0.556 1.925 1.00 93.31 103 ARG A CA 1
ATOM 821 C C . ARG A 1 103 ? 6.394 -0.799 0.418 1.00 93.31 103 ARG A C 1
ATOM 823 O O . ARG A 1 103 ? 7.286 -1.354 -0.227 1.00 93.31 103 ARG A O 1
ATOM 830 N N . MET A 1 104 ? 5.292 -0.313 -0.152 1.00 95.38 104 MET A N 1
ATOM 831 C CA . MET A 1 104 ? 4.964 -0.385 -1.579 1.00 95.38 104 MET A CA 1
ATOM 832 C C . MET A 1 104 ? 6.107 0.040 -2.506 1.00 95.38 104 MET A C 1
ATOM 834 O O . MET A 1 104 ? 6.482 -0.714 -3.403 1.00 95.38 104 MET A O 1
ATOM 838 N N . TYR A 1 105 ? 6.762 1.169 -2.227 1.00 95.69 105 TYR A N 1
ATOM 839 C CA . TYR A 1 105 ? 7.912 1.624 -3.015 1.00 95.69 105 TYR A CA 1
ATOM 840 C C . TYR A 1 105 ? 9.064 0.605 -3.052 1.00 95.69 105 TYR A C 1
ATOM 842 O O . TYR A 1 105 ? 9.648 0.350 -4.106 1.00 95.69 105 TYR A O 1
ATOM 850 N N . LYS A 1 106 ? 9.395 -0.018 -1.909 1.00 95.75 106 LYS A N 1
ATOM 851 C CA . LYS A 1 106 ? 10.455 -1.040 -1.831 1.00 95.75 106 LYS A CA 1
ATOM 852 C C . LYS A 1 106 ? 10.100 -2.259 -2.683 1.00 95.75 106 LYS A C 1
ATOM 854 O O . LYS A 1 106 ? 10.984 -2.827 -3.322 1.00 95.75 106 LYS A O 1
ATOM 859 N N . TRP A 1 107 ? 8.826 -2.641 -2.684 1.00 95.00 107 TRP A N 1
ATOM 860 C CA . TRP A 1 107 ? 8.318 -3.769 -3.452 1.00 95.00 107 TRP A CA 1
ATOM 861 C C . TRP A 1 107 ? 8.386 -3.490 -4.961 1.00 95.00 107 TRP A C 1
ATOM 863 O O . TRP A 1 107 ? 9.064 -4.216 -5.686 1.00 95.00 107 TRP A O 1
ATOM 873 N N . ILE A 1 108 ? 7.827 -2.361 -5.412 1.00 95.25 108 ILE A N 1
ATOM 874 C CA . ILE A 1 108 ? 7.852 -1.924 -6.821 1.00 95.25 108 ILE A CA 1
ATOM 875 C C . ILE A 1 108 ? 9.288 -1.749 -7.322 1.00 95.25 108 ILE A C 1
ATOM 877 O O . ILE A 1 108 ? 9.635 -2.182 -8.419 1.00 95.25 108 ILE A O 1
ATOM 881 N N . ARG A 1 109 ? 10.179 -1.185 -6.498 1.00 94.44 109 ARG A N 1
ATOM 882 C CA . ARG A 1 109 ? 11.608 -1.083 -6.823 1.00 94.44 109 ARG A CA 1
ATOM 883 C C . ARG A 1 109 ? 12.240 -2.439 -7.125 1.00 94.44 109 ARG A C 1
ATOM 885 O O . ARG A 1 109 ? 13.114 -2.503 -7.988 1.00 94.44 109 ARG A O 1
ATOM 892 N N . LYS A 1 110 ? 11.875 -3.485 -6.378 1.00 94.06 110 LYS A N 1
ATOM 893 C CA . LYS A 1 110 ? 12.391 -4.840 -6.597 1.00 94.06 110 LYS A CA 1
ATOM 894 C C . LYS A 1 110 ? 11.855 -5.406 -7.914 1.00 94.06 110 LYS A C 1
ATOM 896 O O . LYS A 1 110 ? 12.660 -5.914 -8.682 1.00 94.06 110 LYS A O 1
ATOM 901 N N . TRP A 1 111 ? 10.561 -5.231 -8.184 1.00 93.56 111 TRP A N 1
ATOM 902 C CA . TRP A 1 111 ? 9.905 -5.678 -9.418 1.00 93.56 111 TRP A CA 1
ATOM 903 C C . TRP A 1 111 ? 10.517 -5.058 -10.677 1.00 93.56 111 TRP A C 1
ATOM 905 O O . TRP A 1 111 ? 11.021 -5.759 -11.547 1.00 93.56 111 TRP A O 1
ATOM 915 N N . VAL A 1 112 ? 10.575 -3.725 -10.740 1.00 91.94 112 VAL A N 1
ATOM 916 C CA . VAL A 1 112 ? 11.127 -3.016 -11.907 1.00 91.94 112 VAL A CA 1
ATOM 917 C C . VAL A 1 112 ? 12.605 -3.357 -12.112 1.00 91.94 112 VAL A C 1
ATOM 919 O O . VAL A 1 112 ? 13.089 -3.412 -13.238 1.00 91.94 112 VAL A O 1
ATOM 922 N N . ARG A 1 113 ? 13.348 -3.630 -11.030 1.00 91.25 113 ARG A N 1
ATOM 923 C CA . ARG A 1 113 ? 14.743 -4.074 -11.133 1.00 91.25 113 ARG A CA 1
ATOM 924 C C . ARG A 1 113 ? 14.870 -5.458 -11.773 1.00 91.25 113 ARG A C 1
ATOM 926 O O . ARG A 1 113 ? 15.894 -5.686 -12.404 1.00 91.25 113 ARG A O 1
ATOM 933 N N . SER A 1 114 ? 13.906 -6.361 -11.600 1.00 91.38 114 SER A N 1
ATOM 934 C CA . SER A 1 114 ? 13.909 -7.689 -12.232 1.00 91.38 114 SER A CA 1
ATOM 935 C C . SER A 1 114 ? 13.330 -7.707 -13.650 1.00 91.38 114 SER A C 1
ATOM 937 O O . SER A 1 114 ? 13.387 -8.746 -14.292 1.00 91.38 114 SER A O 1
ATOM 939 N N . CYS A 1 115 ? 12.804 -6.587 -14.155 1.00 91.19 115 CYS A N 1
ATOM 940 C CA . CYS A 1 115 ? 12.257 -6.508 -15.508 1.00 91.19 115 CYS A CA 1
ATOM 941 C C . CYS A 1 115 ? 13.367 -6.583 -16.568 1.00 91.19 115 CYS A C 1
ATOM 943 O O . CYS A 1 115 ? 14.177 -5.661 -16.706 1.00 91.19 115 CYS A O 1
ATOM 945 N N . GLU A 1 116 ? 13.386 -7.666 -17.348 1.00 89.44 116 GLU A N 1
ATOM 946 C CA . GLU A 1 116 ? 14.397 -7.886 -18.388 1.00 89.44 116 GLU A CA 1
ATOM 947 C C . GLU A 1 116 ? 14.374 -6.805 -19.472 1.00 89.44 116 GLU A C 1
ATOM 949 O O . GLU A 1 116 ? 15.427 -6.358 -19.929 1.00 89.44 116 GLU A O 1
ATOM 954 N N . ILE A 1 117 ? 13.185 -6.346 -19.872 1.00 87.75 117 ILE A N 1
ATOM 955 C CA . ILE A 1 117 ? 13.030 -5.327 -20.917 1.00 87.75 117 ILE A CA 1
ATOM 956 C C . ILE A 1 117 ? 13.662 -4.010 -20.455 1.00 87.75 117 ILE A C 1
ATOM 958 O O . ILE A 1 117 ? 14.478 -3.423 -21.169 1.00 87.75 117 ILE A O 1
ATOM 962 N N . CYS A 1 118 ? 13.381 -3.585 -19.219 1.00 87.88 118 CYS A N 1
ATOM 963 C CA . CYS A 1 118 ? 14.026 -2.412 -18.633 1.00 87.88 118 CYS A CA 1
ATOM 964 C C . CYS A 1 118 ? 15.545 -2.569 -18.532 1.00 87.88 118 CYS A C 1
ATOM 966 O O . CYS A 1 118 ? 16.266 -1.612 -18.817 1.00 87.88 118 CYS A O 1
ATOM 968 N N . GLN A 1 119 ? 16.035 -3.747 -18.137 1.00 87.94 119 GLN A N 1
ATOM 969 C CA . GLN A 1 119 ? 17.471 -4.008 -18.021 1.00 87.94 119 GLN A CA 1
ATOM 970 C C . GLN A 1 119 ? 18.194 -3.924 -19.371 1.00 87.94 119 GLN A C 1
ATOM 972 O O . GLN A 1 119 ? 19.300 -3.389 -19.428 1.00 87.94 119 GLN A O 1
ATOM 977 N N . ARG A 1 120 ? 17.569 -4.402 -20.455 1.00 86.19 120 ARG A N 1
ATOM 978 C CA . ARG A 1 120 ? 18.137 -4.339 -21.813 1.00 86.19 120 ARG A CA 1
ATOM 979 C C . ARG A 1 120 ? 18.193 -2.909 -22.351 1.00 86.19 120 ARG A C 1
ATOM 981 O O . ARG A 1 120 ? 19.182 -2.533 -22.969 1.00 86.19 120 ARG A O 1
ATOM 988 N N . VAL A 1 121 ? 17.153 -2.109 -22.108 1.00 84.19 121 VAL A N 1
ATOM 989 C CA . VAL A 1 121 ? 17.049 -0.735 -22.641 1.00 84.19 121 VAL A CA 1
ATOM 990 C C . VAL A 1 121 ? 17.832 0.277 -21.797 1.00 84.19 121 VAL A C 1
ATOM 992 O O . VAL A 1 121 ? 18.321 1.279 -22.317 1.00 84.19 121 VAL A O 1
ATOM 995 N N . LYS A 1 122 ? 17.956 0.041 -20.487 1.00 75.50 122 LYS A N 1
ATOM 996 C CA . LYS A 1 122 ? 18.672 0.915 -19.547 1.00 75.50 122 LYS A CA 1
ATOM 997 C C . LYS A 1 122 ? 19.679 0.108 -18.731 1.00 75.50 122 LYS A C 1
ATOM 999 O O . LYS A 1 122 ? 19.481 -0.070 -17.523 1.00 75.50 122 LYS A O 1
ATOM 1004 N N . PRO A 1 123 ? 20.760 -0.376 -19.365 1.00 70.06 123 PRO A N 1
ATOM 1005 C CA . PRO A 1 123 ? 21.829 -1.025 -18.631 1.00 70.06 123 PRO A CA 1
ATOM 1006 C C . PRO A 1 123 ? 22.408 -0.053 -17.600 1.00 70.06 123 PRO A C 1
ATOM 1008 O O . PRO A 1 123 ? 22.413 1.168 -17.788 1.00 70.06 123 PRO A O 1
ATOM 1011 N N . ALA A 1 124 ? 22.890 -0.601 -16.484 1.00 71.19 124 ALA A N 1
ATOM 1012 C CA . ALA A 1 124 ? 23.606 0.196 -15.500 1.00 71.19 124 ALA A CA 1
ATOM 1013 C C . ALA A 1 124 ? 24.764 0.934 -16.182 1.00 71.19 124 ALA A C 1
ATOM 1015 O O . ALA A 1 124 ? 25.417 0.379 -17.068 1.00 71.19 124 ALA A O 1
ATOM 1016 N N . ALA A 1 125 ? 25.020 2.173 -15.756 1.00 71.00 125 ALA A N 1
ATOM 1017 C CA . ALA A 1 125 ? 26.172 2.921 -16.233 1.00 71.00 125 ALA A CA 1
ATOM 1018 C C . ALA A 1 125 ? 27.428 2.065 -16.025 1.00 71.00 125 ALA A C 1
ATOM 1020 O O . ALA A 1 125 ? 27.796 1.736 -14.893 1.00 71.00 125 ALA A O 1
ATOM 1021 N N . SER A 1 126 ? 28.039 1.650 -17.133 1.00 72.00 126 SER A N 1
ATOM 1022 C CA . SER A 1 126 ? 29.289 0.910 -17.103 1.00 72.00 126 SER A CA 1
ATOM 1023 C C . SER A 1 126 ? 30.349 1.806 -16.471 1.00 72.00 126 SER A C 1
ATOM 1025 O O . SER A 1 126 ? 30.515 2.957 -16.880 1.00 72.00 126 SER A O 1
ATOM 1027 N N . LYS A 1 127 ? 31.089 1.280 -15.489 1.00 70.62 127 LYS A N 1
ATOM 1028 C CA . LYS A 1 127 ? 32.380 1.859 -15.110 1.00 70.62 127 LYS A CA 1
ATOM 1029 C C . LYS A 1 127 ? 33.343 1.547 -16.249 1.00 70.62 127 LYS A C 1
ATOM 1031 O O . LYS A 1 127 ? 34.106 0.587 -16.166 1.00 70.62 127 LYS A O 1
ATOM 1036 N N . GLN A 1 128 ? 33.239 2.297 -17.344 1.00 76.81 128 GLN A N 1
ATOM 1037 C CA . GLN A 1 128 ? 34.189 2.171 -18.435 1.00 76.81 128 GLN A CA 1
ATOM 1038 C C . GLN A 1 128 ? 35.586 2.385 -17.860 1.00 76.81 128 GLN A C 1
ATOM 1040 O O . GLN A 1 128 ? 35.813 3.310 -17.074 1.00 76.81 128 GLN A O 1
ATOM 1045 N N . ALA A 1 129 ? 36.504 1.484 -18.207 1.00 80.00 129 ALA A N 1
ATOM 1046 C CA . ALA A 1 129 ? 37.900 1.674 -17.865 1.00 80.00 129 ALA A CA 1
ATOM 1047 C C . ALA A 1 129 ? 38.364 3.029 -18.434 1.00 80.00 129 ALA A C 1
ATOM 1049 O O . ALA A 1 129 ? 37.909 3.409 -19.519 1.00 80.00 129 ALA A O 1
ATOM 1050 N N . PRO A 1 130 ? 39.249 3.760 -17.732 1.00 83.62 130 PRO A N 1
ATOM 1051 C CA . PRO A 1 130 ? 39.804 5.000 -18.254 1.00 83.62 130 PRO A CA 1
ATOM 1052 C C . PRO A 1 130 ? 40.364 4.780 -19.661 1.00 83.62 130 PRO A C 1
ATOM 1054 O O . PRO A 1 130 ? 41.093 3.810 -19.892 1.00 83.62 130 PRO A O 1
ATOM 1057 N N . LEU A 1 131 ? 40.017 5.670 -20.593 1.00 86.38 131 LEU A N 1
ATOM 1058 C CA . LEU A 1 131 ? 40.561 5.633 -21.946 1.00 86.38 131 LEU A CA 1
ATOM 1059 C C . LEU A 1 131 ? 42.087 5.750 -21.861 1.00 86.38 131 LEU A C 1
ATOM 1061 O O . LEU A 1 131 ? 42.610 6.706 -21.288 1.00 86.38 131 LEU A O 1
ATOM 1065 N N . ARG A 1 132 ? 42.801 4.766 -22.414 1.00 85.25 132 ARG A N 1
ATOM 1066 C CA . ARG A 1 132 ? 44.257 4.834 -22.565 1.00 85.25 132 ARG A CA 1
ATOM 1067 C C . ARG A 1 132 ? 44.575 5.429 -23.938 1.00 85.25 132 ARG A C 1
ATOM 1069 O O . ARG A 1 132 ? 44.050 4.913 -24.926 1.00 85.25 132 ARG A O 1
ATOM 1076 N N . PRO A 1 133 ? 45.401 6.484 -24.027 1.00 87.94 133 PRO A N 1
ATOM 1077 C CA . PRO A 1 133 ? 45.816 7.022 -25.315 1.00 87.94 133 PRO A CA 1
ATOM 1078 C C . PRO A 1 133 ? 46.631 5.975 -26.080 1.00 87.94 133 PRO A C 1
ATOM 1080 O O . PRO A 1 133 ? 47.438 5.250 -25.493 1.00 87.94 133 PRO A O 1
ATOM 1083 N N . LEU A 1 134 ? 46.409 5.894 -27.392 1.00 87.56 134 LEU A N 1
ATOM 1084 C CA . LEU A 1 134 ? 47.250 5.091 -28.274 1.00 87.56 134 LEU A CA 1
ATOM 1085 C C . LEU A 1 134 ? 48.645 5.733 -28.370 1.00 87.56 134 LEU A C 1
ATOM 1087 O O . LEU A 1 134 ? 48.742 6.964 -28.347 1.00 87.56 134 LEU A O 1
ATOM 1091 N N . PRO A 1 135 ? 49.724 4.936 -28.474 1.00 87.56 135 PRO A N 1
ATOM 1092 C CA . PRO A 1 135 ? 51.054 5.480 -28.712 1.00 87.56 135 PRO A CA 1
ATOM 1093 C C . PRO A 1 135 ? 51.068 6.257 -30.034 1.00 87.56 135 PRO A C 1
ATOM 1095 O O . PRO A 1 135 ? 50.520 5.804 -31.039 1.00 87.56 135 PRO A O 1
ATOM 1098 N N . ILE A 1 136 ? 51.690 7.437 -30.025 1.00 84.25 136 ILE A N 1
ATOM 1099 C CA . ILE A 1 136 ? 51.871 8.249 -31.231 1.00 84.25 136 ILE A CA 1
ATOM 1100 C C . ILE A 1 136 ? 52.827 7.492 -32.155 1.00 84.25 136 ILE A C 1
ATOM 1102 O O . ILE A 1 136 ? 53.924 7.122 -31.734 1.00 84.25 136 ILE A O 1
ATOM 1106 N N . ALA A 1 137 ? 52.413 7.248 -33.399 1.00 82.19 137 ALA A N 1
ATOM 1107 C CA . ALA A 1 137 ? 53.272 6.612 -34.389 1.00 82.19 137 ALA A CA 1
ATOM 1108 C C . ALA A 1 137 ? 54.491 7.505 -34.666 1.00 82.19 137 ALA A C 1
ATOM 1110 O O . ALA A 1 137 ? 54.347 8.670 -35.035 1.00 82.19 137 ALA A O 1
ATOM 1111 N N . THR A 1 138 ? 55.689 6.959 -34.469 1.00 82.38 138 THR A N 1
ATOM 1112 C CA . THR A 1 138 ? 56.964 7.673 -34.633 1.00 82.38 138 THR A CA 1
ATOM 1113 C C . THR A 1 138 ? 57.602 7.487 -36.011 1.00 82.38 138 THR A C 1
ATOM 1115 O O . THR A 1 138 ? 58.606 8.135 -36.297 1.00 82.38 138 THR A O 1
ATOM 1118 N N . SER A 1 139 ? 57.025 6.663 -36.889 1.00 78.19 139 SER A N 1
ATOM 1119 C CA . SER A 1 139 ? 57.479 6.503 -38.275 1.00 78.19 139 SER A CA 1
ATOM 1120 C C . SER A 1 139 ? 56.314 6.262 -39.235 1.00 78.19 139 SER A C 1
ATOM 1122 O O . SER A 1 139 ? 55.298 5.674 -38.859 1.00 78.19 139 SER A O 1
ATOM 1124 N N . ALA A 1 140 ? 56.474 6.722 -40.479 1.00 74.00 140 ALA A N 1
ATOM 1125 C CA . ALA A 1 140 ? 55.579 6.385 -41.582 1.00 74.00 140 ALA A CA 1
ATOM 1126 C C . ALA A 1 140 ? 55.800 4.927 -42.027 1.00 74.00 140 ALA A C 1
ATOM 1128 O O . ALA A 1 140 ? 56.887 4.385 -41.819 1.00 74.00 140 ALA A O 1
ATOM 1129 N N . TRP A 1 141 ? 54.746 4.321 -42.579 1.00 66.50 141 TRP A N 1
ATOM 1130 C CA . TRP A 1 141 ? 54.711 2.940 -43.072 1.00 66.50 141 TRP A CA 1
ATOM 1131 C C . TRP A 1 141 ? 55.654 2.701 -44.250 1.00 66.50 141 TRP A C 1
ATOM 1133 O O . TRP A 1 141 ? 55.746 3.603 -45.113 1.00 66.50 141 TRP A O 1
#

Secondary structure (DSSP, 8-state):
--TTGGGTT-HHHHHHHHHHHS--HHHHHTS-HHHHHTGGGEEEETTEEEE-SSSSSPPEEEPPS-HHHHHHHHHHHHTSTTTTT--HHHHHHHHHHHEE-TTHHHHHHHHHHH-HHHHHHS-----PPPPPPPPPP-S--

Organism: NCBI:txid129364

Foldseek 3Di:
DDQLVLLVVFPQSVLLVVCQVPVDPVSLVPHDPVCNVQSVQWHDPDSFIWGAPDPVGDTATEGGPDPVSLVVLLCCLAVDVVNVNDDLVNSCVVNVNHYDDPPNSVVSNVVSVPDPVNCVVDPDDDPPDPDDDDDDDPDDD

Sequence (141 aa):
QQIADAYEEDAFYAAIIRYLRNPAADTLAKLTRPTRDAITRYDLDGDLLTYAIDTFDTPRVVIPADGDLRARLVHEYHDAPAGGHLGREKTFAALSRDFFWPRMYKWIRKWVRSCEICQRVKPAASKQAPLRPLPIATSAW

pLDDT: mean 90.32, std 7.65, range [56.25, 97.88]

Radius of gyration: 23.55 Å; chains: 1; bounding box: 76×30×67 Å

InterPro domains:
  IPR041588 Integrase zinc-binding domain [PF17921] (68-123)